Protein AF-A0A1I7XGW8-F1 (afdb_monomer)

Radius of gyration: 19.89 Å; Cα contacts (8 Å, |Δi|>4): 50; chains: 1; bounding box: 47×38×46 Å

Secondary structure (DSSP, 8-state):
-HHIIIIIS-EEEEE----PPPPHHHHHHHHHHHHH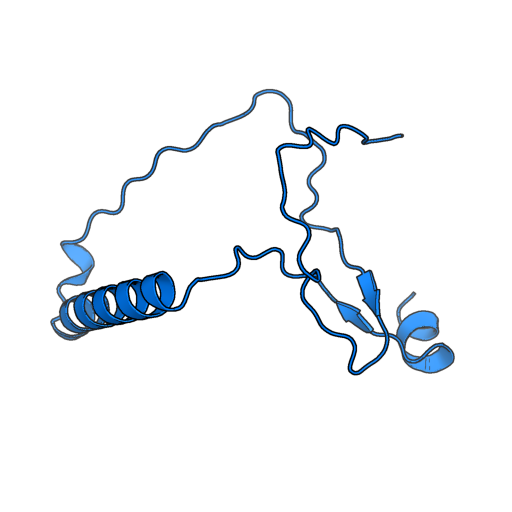HHHHHHTT-GGG----------SS----GGG-EEEEETT--SS----------------

Solvent-accessible surface area (backbone atoms only — not comparable to full-atom values): 6503 Å² total; per-residue (Å²): 110,67,60,55,38,44,72,71,67,53,29,41,83,38,71,66,50,89,68,85,84,72,50,72,70,54,49,54,55,49,50,56,52,50,53,56,53,48,52,41,47,75,69,69,49,55,89,78,62,83,88,83,82,90,77,90,81,69,93,70,80,70,83,78,65,90,73,64,60,43,78,39,56,82,88,61,79,62,50,82,74,90,66,85,80,68,88,71,88,77,83,76,88,77,133

Organism: Heterorhabditis bacteriophora (NCBI:txid37862)

Mean predicted aligned error: 13.72 Å

Structure (mmCIF, N/CA/C/O backbone):
data_AF-A0A1I7XGW8-F1
#
_entry.id   AF-A0A1I7XGW8-F1
#
loop_
_atom_site.group_PDB
_atom_site.id
_atom_site.type_symbol
_atom_site.label_atom_id
_atom_site.label_alt_id
_atom_site.label_comp_id
_atom_site.label_asym_id
_atom_site.label_entity_id
_atom_site.label_seq_id
_atom_site.pdbx_PDB_ins_code
_atom_site.Cartn_x
_atom_site.Cartn_y
_atom_site.Cartn_z
_atom_site.occupancy
_atom_site.B_iso_or_equiv
_atom_site.auth_seq_id
_atom_site.auth_comp_id
_atom_site.auth_asym_id
_atom_site.auth_atom_id
_atom_site.pdbx_PDB_model_num
ATOM 1 N N . MET A 1 1 ? 19.306 -23.039 -16.901 1.00 60.88 1 MET A N 1
ATOM 2 C CA . MET A 1 1 ? 19.368 -21.673 -16.322 1.00 60.88 1 MET A CA 1
ATOM 3 C C . MET A 1 1 ? 19.544 -21.639 -14.803 1.00 60.88 1 MET A C 1
ATOM 5 O O . MET A 1 1 ? 20.391 -20.889 -14.349 1.00 60.88 1 MET A O 1
ATOM 9 N N . ARG A 1 2 ? 18.806 -22.420 -13.993 1.00 66.25 2 ARG A N 1
ATOM 10 C CA . ARG A 1 2 ? 18.929 -22.352 -12.518 1.00 66.25 2 ARG A CA 1
ATOM 11 C C . ARG A 1 2 ? 20.294 -22.821 -11.980 1.00 66.25 2 ARG A C 1
ATOM 13 O O . ARG A 1 2 ? 20.819 -22.135 -11.115 1.00 66.25 2 ARG A O 1
ATOM 20 N N . ARG A 1 3 ? 20.861 -23.906 -12.536 1.00 76.94 3 ARG A N 1
ATOM 21 C CA . ARG A 1 3 ? 22.177 -24.457 -12.147 1.00 76.94 3 ARG A CA 1
ATOM 22 C C . ARG A 1 3 ? 23.318 -23.465 -12.382 1.00 76.94 3 ARG A C 1
ATOM 24 O O . ARG A 1 3 ? 24.002 -23.080 -11.451 1.00 76.94 3 ARG A O 1
ATOM 31 N N . ILE A 1 4 ? 23.423 -22.938 -13.602 1.00 78.69 4 ILE A N 1
ATOM 32 C CA . ILE A 1 4 ? 24.449 -21.944 -13.954 1.00 78.69 4 ILE A CA 1
ATOM 33 C C . ILE A 1 4 ? 24.295 -20.671 -13.104 1.00 78.69 4 ILE A C 1
ATOM 35 O O . ILE A 1 4 ? 25.249 -20.206 -12.496 1.00 78.69 4 ILE A O 1
ATOM 39 N N . VAL A 1 5 ? 23.080 -20.119 -12.996 1.00 73.94 5 VAL A N 1
ATOM 40 C CA . VAL A 1 5 ? 22.855 -18.855 -12.273 1.00 73.94 5 VAL A CA 1
ATOM 41 C C . VAL A 1 5 ? 23.123 -18.988 -10.772 1.00 73.94 5 VAL A C 1
ATOM 43 O O . VAL A 1 5 ? 23.794 -18.126 -10.214 1.00 73.94 5 VAL A O 1
ATOM 46 N N . ARG A 1 6 ? 22.606 -20.035 -10.115 1.00 75.38 6 ARG A N 1
ATOM 47 C CA . ARG A 1 6 ? 22.698 -20.179 -8.652 1.00 75.38 6 ARG A CA 1
ATOM 48 C C . ARG A 1 6 ? 23.930 -20.938 -8.184 1.00 75.38 6 ARG A C 1
ATOM 50 O O . ARG A 1 6 ? 24.519 -20.533 -7.188 1.00 75.38 6 ARG A O 1
ATOM 57 N N . ASP A 1 7 ? 24.293 -22.012 -8.870 1.00 77.62 7 ASP A N 1
ATOM 58 C CA . ASP A 1 7 ? 25.271 -22.972 -8.359 1.00 77.62 7 ASP A CA 1
ATOM 59 C C . ASP A 1 7 ? 26.674 -22.639 -8.878 1.00 77.62 7 ASP A C 1
ATOM 61 O O . ASP A 1 7 ? 27.629 -22.645 -8.106 1.00 77.62 7 ASP A O 1
ATOM 65 N N . GLU A 1 8 ? 26.788 -22.253 -10.153 1.00 82.75 8 GLU A N 1
ATOM 66 C CA . GLU A 1 8 ? 28.074 -21.893 -10.768 1.00 82.75 8 GLU A CA 1
ATOM 67 C C . GLU A 1 8 ? 28.411 -20.412 -10.534 1.00 82.75 8 GLU A C 1
ATOM 69 O O . GLU A 1 8 ? 29.467 -20.083 -9.997 1.00 82.75 8 GLU A O 1
ATOM 74 N N . LEU A 1 9 ? 27.490 -19.501 -10.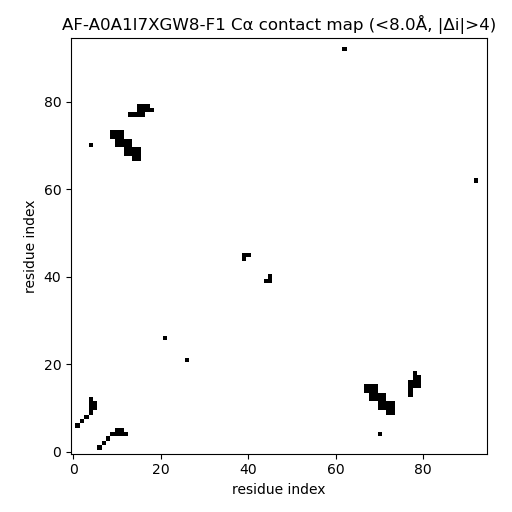868 1.00 81.19 9 LEU A N 1
ATOM 75 C CA . LEU A 1 9 ? 27.731 -18.057 -10.797 1.00 81.19 9 LEU A CA 1
ATOM 76 C C . LEU A 1 9 ? 27.350 -17.436 -9.434 1.00 81.19 9 LEU A C 1
ATOM 78 O O . LEU A 1 9 ? 27.707 -16.292 -9.163 1.00 81.19 9 LEU A O 1
ATOM 82 N N . ARG A 1 10 ? 26.631 -18.160 -8.560 1.00 81.38 10 ARG A N 1
ATOM 83 C CA . ARG A 1 10 ? 26.146 -17.679 -7.240 1.00 81.38 10 ARG A CA 1
ATOM 84 C C . ARG A 1 10 ? 25.281 -16.408 -7.283 1.00 81.38 10 ARG A C 1
ATOM 86 O O . ARG A 1 10 ? 25.174 -15.677 -6.292 1.00 81.38 10 ARG A O 1
ATOM 93 N N . PHE A 1 11 ? 24.613 -16.158 -8.405 1.00 78.69 11 PHE A N 1
ATOM 94 C CA . PHE A 1 11 ? 23.624 -15.097 -8.552 1.00 78.69 11 PHE A CA 1
ATOM 95 C C . PHE A 1 11 ? 22.209 -15.595 -8.250 1.00 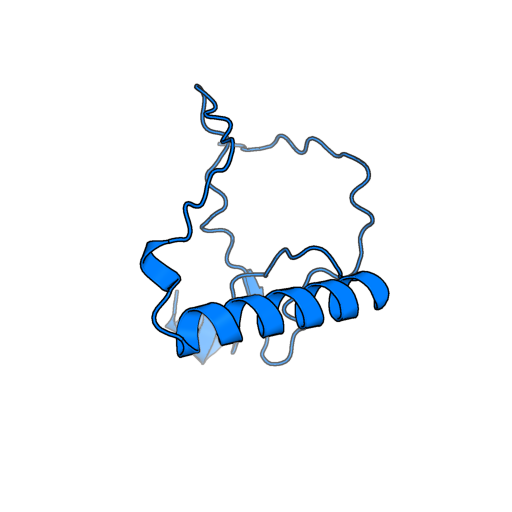78.69 11 PHE A C 1
ATOM 97 O O . PHE A 1 11 ? 21.888 -16.785 -8.259 1.00 78.69 11 PHE A O 1
ATOM 104 N N . TYR A 1 12 ? 21.321 -14.638 -8.008 1.00 75.44 12 TYR A N 1
ATOM 105 C CA . TYR A 1 12 ? 19.934 -14.892 -7.673 1.00 75.44 12 TYR A CA 1
ATOM 106 C C . TYR A 1 12 ? 19.025 -14.074 -8.593 1.00 75.44 12 TYR A C 1
ATOM 108 O O . TYR A 1 12 ? 19.238 -12.869 -8.756 1.00 75.44 12 TYR A O 1
ATOM 116 N N . PRO A 1 13 ? 18.000 -14.701 -9.196 1.00 68.94 13 PRO A N 1
ATOM 117 C CA . PRO A 1 13 ? 16.994 -13.968 -9.945 1.00 68.94 13 PRO A CA 1
ATOM 118 C C . PRO A 1 13 ? 16.135 -13.157 -8.967 1.00 68.94 13 PRO A C 1
ATOM 120 O O . PRO A 1 13 ? 15.433 -13.721 -8.125 1.00 68.94 13 PRO A O 1
ATOM 123 N N . TYR A 1 14 ? 16.188 -11.833 -9.076 1.00 71.75 14 TYR A N 1
ATOM 124 C CA . TYR A 1 14 ? 15.395 -10.899 -8.287 1.00 71.75 14 TYR A CA 1
ATOM 125 C C . TYR A 1 14 ? 14.497 -10.053 -9.179 1.00 71.75 14 TYR A C 1
ATOM 127 O O . TYR A 1 14 ? 14.892 -9.594 -10.247 1.00 71.75 14 TYR A O 1
ATOM 135 N N . LYS A 1 15 ? 13.290 -9.763 -8.696 1.00 70.31 15 LYS A N 1
ATOM 136 C CA . LYS A 1 15 ? 12.446 -8.727 -9.287 1.00 70.31 15 LYS A CA 1
ATOM 137 C C . LYS A 1 15 ? 12.843 -7.382 -8.686 1.00 70.31 15 LYS A C 1
ATOM 139 O O . LYS A 1 15 ? 12.661 -7.184 -7.481 1.00 70.31 15 LYS A O 1
ATOM 144 N N . ILE A 1 16 ? 13.382 -6.477 -9.504 1.00 68.50 16 ILE A N 1
ATOM 145 C CA . ILE A 1 16 ? 13.621 -5.101 -9.058 1.00 68.50 16 ILE A CA 1
ATOM 146 C C . ILE A 1 16 ? 12.271 -4.472 -8.743 1.00 68.50 16 ILE A C 1
ATOM 148 O O . ILE A 1 16 ? 11.357 -4.462 -9.571 1.00 68.50 16 ILE A O 1
ATOM 152 N N . ARG A 1 17 ? 12.135 -3.965 -7.519 1.00 66.38 17 ARG A N 1
ATOM 153 C CA . ARG A 1 17 ? 10.933 -3.247 -7.113 1.00 66.38 17 ARG A CA 1
ATOM 154 C C . ARG A 1 17 ? 11.094 -1.795 -7.534 1.00 66.38 17 ARG A C 1
ATOM 156 O O . ARG A 1 17 ? 11.866 -1.060 -6.928 1.00 66.38 17 ARG A O 1
ATOM 163 N N . ARG A 1 18 ? 10.351 -1.384 -8.560 1.00 71.31 18 ARG A N 1
ATOM 164 C CA . ARG A 1 18 ? 10.123 0.036 -8.832 1.00 71.31 18 ARG A CA 1
ATOM 165 C C . ARG A 1 18 ? 9.048 0.518 -7.876 1.00 71.31 18 ARG A C 1
ATOM 167 O O . ARG A 1 18 ? 7.900 0.091 -7.965 1.00 71.31 18 ARG A O 1
ATOM 174 N N . ALA A 1 19 ? 9.439 1.351 -6.926 1.00 70.56 19 ALA A N 1
ATOM 175 C CA . ALA A 1 19 ? 8.525 1.995 -6.001 1.00 70.56 19 ALA A CA 1
ATOM 176 C C . ALA A 1 19 ? 8.863 3.480 -5.940 1.00 70.56 19 ALA A C 1
ATOM 178 O O . ALA A 1 19 ? 10.031 3.862 -5.993 1.00 70.56 19 ALA A O 1
ATOM 179 N N . HIS A 1 20 ? 7.834 4.313 -5.810 1.00 78.19 20 HIS A N 1
ATOM 180 C CA . HIS A 1 20 ? 8.035 5.729 -5.552 1.00 78.19 20 HIS A CA 1
ATOM 181 C C . HIS A 1 20 ? 8.730 5.908 -4.197 1.00 78.19 20 HIS A C 1
ATOM 183 O O . HIS A 1 20 ? 8.258 5.385 -3.181 1.00 78.19 20 HIS A O 1
ATOM 189 N N . MET A 1 21 ? 9.831 6.661 -4.172 1.00 85.12 21 MET A N 1
ATOM 190 C CA . MET A 1 21 ? 10.520 6.996 -2.926 1.00 85.12 21 MET A CA 1
ATOM 191 C C . MET A 1 21 ? 9.615 7.894 -2.083 1.00 85.12 21 MET A C 1
ATOM 193 O O . MET A 1 21 ? 9.202 8.966 -2.515 1.00 85.12 21 MET A O 1
ATOM 197 N N . LEU A 1 22 ? 9.245 7.439 -0.891 1.00 89.25 22 LEU A N 1
ATOM 198 C CA . LEU A 1 22 ? 8.370 8.207 -0.011 1.00 89.25 22 LEU A CA 1
ATOM 199 C C . LEU A 1 22 ? 9.182 9.250 0.745 1.00 89.25 22 LEU A C 1
ATOM 201 O O . LEU A 1 22 ? 10.168 8.902 1.393 1.00 89.25 22 LEU A O 1
ATOM 205 N N . THR A 1 23 ? 8.727 10.499 0.716 1.00 93.75 23 THR A N 1
ATOM 206 C CA . THR A 1 23 ? 9.220 11.522 1.644 1.00 93.75 23 THR A CA 1
ATOM 207 C C . THR A 1 23 ? 8.756 11.197 3.066 1.00 93.75 23 THR A C 1
ATOM 209 O O . THR A 1 23 ? 7.759 10.492 3.250 1.00 93.75 23 THR A O 1
ATOM 212 N N . GLU A 1 24 ? 9.430 11.727 4.089 1.00 94.06 24 GLU A N 1
ATOM 213 C CA . GLU A 1 24 ? 9.026 11.504 5.488 1.00 94.06 24 GLU A CA 1
ATOM 214 C C . GLU A 1 24 ? 7.570 11.928 5.738 1.00 94.06 24 GLU A C 1
ATOM 216 O O . GLU A 1 24 ? 6.787 11.175 6.315 1.00 94.06 24 GLU A O 1
ATOM 221 N N . LYS A 1 25 ? 7.144 13.058 5.160 1.00 96.38 25 LYS A N 1
ATOM 222 C CA . LYS A 1 25 ? 5.745 13.511 5.208 1.00 96.38 25 LYS A CA 1
ATOM 223 C C . LYS A 1 25 ? 4.773 12.487 4.606 1.00 96.38 25 LYS A C 1
ATOM 225 O O . LYS A 1 25 ? 3.698 12.253 5.157 1.00 96.38 25 LYS A O 1
ATOM 230 N N . MET A 1 26 ? 5.132 11.854 3.485 1.00 95.06 26 MET A N 1
ATOM 231 C CA . MET A 1 26 ? 4.307 10.805 2.875 1.00 95.06 26 MET A CA 1
ATOM 232 C C . MET A 1 26 ? 4.231 9.556 3.754 1.00 95.06 26 MET A C 1
ATOM 234 O O . MET A 1 26 ? 3.177 8.921 3.791 1.00 95.06 26 MET A O 1
ATOM 238 N N . LYS A 1 27 ? 5.317 9.19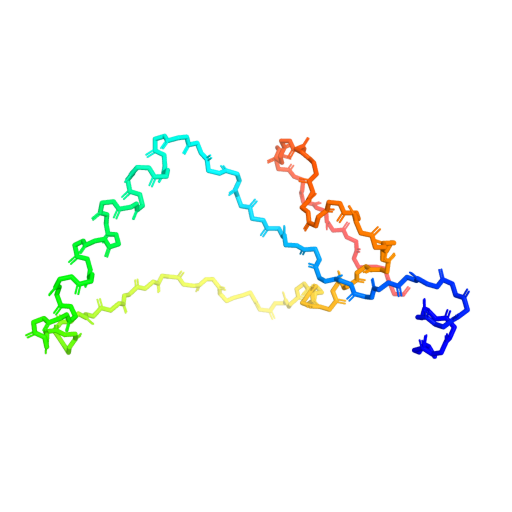8 4.449 1.00 95.94 27 LYS A N 1
ATOM 239 C CA . LYS A 1 27 ? 5.331 8.057 5.375 1.00 95.94 27 LYS A CA 1
ATOM 240 C C . LYS A 1 27 ? 4.395 8.296 6.555 1.00 95.94 27 LYS A C 1
ATOM 242 O O . LYS A 1 27 ? 3.556 7.439 6.811 1.00 95.94 27 LYS A O 1
ATOM 247 N N . VAL A 1 28 ? 4.478 9.467 7.193 1.00 97.88 28 VAL A N 1
ATOM 248 C CA . VAL A 1 28 ? 3.594 9.846 8.311 1.00 97.88 28 VAL A CA 1
ATOM 249 C C . VAL A 1 28 ? 2.128 9.803 7.877 1.00 97.88 28 VAL A C 1
ATOM 251 O O . VAL A 1 28 ? 1.326 9.092 8.474 1.00 97.88 28 VAL A O 1
ATOM 254 N N . ASN A 1 29 ? 1.792 10.445 6.754 1.00 97.69 29 ASN A N 1
ATOM 255 C CA . ASN A 1 29 ? 0.421 10.447 6.235 1.00 97.69 29 ASN A CA 1
ATOM 256 C C . ASN A 1 29 ? -0.090 9.029 5.908 1.00 97.69 29 ASN A C 1
ATOM 258 O O . ASN A 1 29 ? -1.240 8.688 6.179 1.00 97.69 29 ASN A O 1
ATOM 262 N N . ARG A 1 30 ? 0.759 8.169 5.326 1.00 97.38 30 ARG A N 1
ATOM 263 C CA . ARG A 1 30 ? 0.395 6.767 5.066 1.00 97.38 30 ARG A CA 1
ATOM 264 C C . ARG A 1 30 ? 0.170 5.988 6.356 1.00 97.38 30 ARG A C 1
ATOM 266 O O . ARG A 1 30 ? -0.780 5.214 6.407 1.00 97.38 30 ARG A O 1
ATOM 273 N N . TYR A 1 31 ? 1.013 6.196 7.364 1.00 97.88 31 TYR A N 1
ATOM 274 C CA . TYR A 1 31 ? 0.886 5.543 8.662 1.00 97.88 31 TYR A CA 1
ATOM 275 C C . TYR A 1 31 ? -0.438 5.912 9.336 1.00 97.88 31 TYR A C 1
ATOM 277 O O . TYR A 1 31 ? -1.215 5.028 9.680 1.00 97.88 31 TYR A O 1
ATOM 285 N N . GLU A 1 32 ? -0.762 7.203 9.416 1.00 98.06 32 GLU A N 1
ATOM 286 C CA . GLU A 1 32 ? -2.026 7.668 9.996 1.00 98.06 32 GLU A CA 1
ATOM 287 C C . GLU A 1 32 ? -3.252 7.087 9.281 1.00 98.06 32 GLU A C 1
ATOM 289 O O . GLU A 1 32 ? -4.189 6.612 9.927 1.00 98.06 32 GLU A O 1
ATOM 294 N N . LYS A 1 33 ? -3.249 7.087 7.940 1.00 97.00 33 LYS A N 1
ATOM 295 C CA . LYS A 1 33 ? -4.341 6.510 7.141 1.00 97.00 33 LYS A CA 1
ATOM 296 C C . LYS A 1 33 ? -4.478 5.004 7.354 1.00 97.00 33 LYS A C 1
ATOM 298 O O . LYS A 1 33 ? -5.598 4.518 7.490 1.00 97.00 33 LYS A O 1
ATOM 303 N N . ALA A 1 34 ? -3.363 4.276 7.404 1.00 97.19 34 ALA A N 1
ATOM 304 C CA . ALA A 1 34 ? -3.364 2.834 7.635 1.00 97.19 34 ALA A CA 1
ATOM 305 C C . ALA A 1 34 ? -3.914 2.485 9.023 1.00 97.19 34 ALA A C 1
ATOM 307 O O . ALA A 1 34 ? -4.746 1.590 9.136 1.00 97.19 34 ALA A O 1
ATOM 308 N N . THR A 1 35 ? -3.525 3.233 10.057 1.00 97.81 35 THR A N 1
ATOM 309 C CA . THR A 1 35 ? -4.033 3.042 11.423 1.00 97.81 35 THR A CA 1
ATOM 310 C C . THR A 1 35 ? -5.541 3.280 11.505 1.00 97.81 35 THR A C 1
ATOM 312 O O . THR A 1 35 ? -6.259 2.488 12.113 1.00 97.81 35 THR A O 1
ATOM 315 N N . LYS A 1 36 ? -6.052 4.324 10.837 1.00 95.88 36 LYS A N 1
ATOM 316 C CA . LYS A 1 36 ? -7.500 4.584 10.749 1.00 95.88 36 LYS A CA 1
ATOM 317 C C . LYS A 1 36 ? -8.246 3.481 9.996 1.00 95.88 36 LYS A C 1
ATOM 319 O O . LYS A 1 36 ? -9.336 3.095 10.396 1.00 95.88 36 LYS A O 1
ATOM 324 N N . LEU A 1 37 ? -7.673 2.958 8.915 1.00 95.62 37 LEU A N 1
ATOM 325 C CA . LEU A 1 37 ? -8.289 1.853 8.180 1.00 95.62 37 LEU A CA 1
ATOM 326 C C . LEU A 1 37 ? -8.302 0.563 9.014 1.00 95.62 37 LEU A C 1
ATOM 328 O O . LEU A 1 37 ? -9.295 -0.161 9.014 1.00 95.62 37 LEU A O 1
ATOM 332 N N . LEU A 1 38 ? -7.229 0.301 9.764 1.00 96.81 38 LEU A N 1
ATOM 333 C CA . LEU A 1 38 ? -7.132 -0.854 10.652 1.00 96.81 38 LEU A CA 1
ATOM 334 C C . LEU A 1 38 ? -8.215 -0.829 11.736 1.00 96.81 38 LEU A C 1
ATOM 336 O O . LEU A 1 38 ? -8.822 -1.866 11.992 1.00 96.81 38 LEU A O 1
ATOM 340 N N . SER A 1 39 ? -8.502 0.331 12.333 1.00 96.75 39 SER A N 1
ATOM 341 C CA . SER A 1 39 ? -9.551 0.428 13.354 1.00 96.75 39 SER A CA 1
ATOM 342 C C . SER A 1 39 ? -10.947 0.133 12.791 1.00 96.75 39 SER A C 1
ATOM 344 O O . SER A 1 39 ? -11.730 -0.557 13.440 1.00 96.75 39 SER A O 1
ATOM 346 N N . ILE A 1 40 ? -11.244 0.561 11.558 1.00 94.94 40 ILE A N 1
ATOM 347 C CA . ILE A 1 40 ? -12.500 0.229 10.858 1.00 94.94 40 ILE A CA 1
ATOM 348 C C . ILE A 1 40 ? -12.624 -1.287 10.653 1.00 94.94 40 ILE A C 1
ATOM 350 O O . ILE A 1 40 ? -13.693 -1.862 10.873 1.00 94.94 40 ILE A O 1
ATOM 354 N N . ILE A 1 41 ? -11.529 -1.943 10.260 1.00 94.75 41 ILE A N 1
ATOM 355 C CA . ILE A 1 41 ? -11.492 -3.398 10.063 1.00 94.75 41 ILE A CA 1
ATOM 356 C C . ILE A 1 41 ? -11.675 -4.133 11.396 1.00 94.75 41 ILE A C 1
ATOM 358 O O . ILE A 1 41 ? -12.482 -5.056 11.467 1.00 94.75 41 ILE A O 1
ATOM 362 N N . GLN A 1 42 ? -10.987 -3.704 12.459 1.00 96.12 42 GLN A N 1
ATOM 363 C CA . GLN A 1 42 ? -11.119 -4.287 13.803 1.00 96.12 42 GLN A CA 1
ATOM 364 C C . GLN A 1 42 ? -12.547 -4.178 14.354 1.00 96.12 42 GLN A C 1
ATOM 366 O O . GLN A 1 42 ? -12.998 -5.067 15.067 1.00 96.12 42 GLN A O 1
ATOM 371 N N . GLN A 1 43 ? -13.279 -3.125 13.988 1.00 95.94 43 GLN A N 1
ATOM 372 C CA . GLN A 1 43 ? -14.691 -2.944 14.339 1.00 95.94 43 GLN A CA 1
ATOM 373 C C . GLN A 1 43 ? -15.654 -3.795 13.490 1.00 95.94 43 GLN A C 1
ATOM 375 O O . GLN A 1 43 ? -16.867 -3.668 13.646 1.00 95.94 43 GLN A O 1
ATOM 380 N N . GLY A 1 44 ? -15.154 -4.615 12.558 1.00 95.12 44 GLY A N 1
ATOM 381 C CA . GLY A 1 44 ? -15.981 -5.437 11.670 1.00 95.12 44 GLY A CA 1
ATOM 382 C C . GLY A 1 44 ? -16.722 -4.642 10.589 1.00 95.12 44 GLY A C 1
ATOM 383 O O . GLY A 1 44 ? -17.643 -5.159 9.968 1.00 95.12 44 GLY A O 1
ATOM 384 N N . ARG A 1 45 ? -16.333 -3.385 10.335 1.00 95.25 45 ARG A N 1
ATOM 385 C CA . ARG A 1 45 ? -17.036 -2.465 9.417 1.00 95.25 45 ARG A CA 1
ATOM 386 C C . ARG A 1 45 ? -16.455 -2.447 8.004 1.00 95.25 45 ARG A C 1
ATOM 388 O O . ARG A 1 45 ? -16.716 -1.523 7.238 1.00 95.25 45 ARG A O 1
ATOM 395 N N . ALA A 1 46 ? -15.668 -3.460 7.645 1.00 92.06 46 ALA A N 1
ATOM 396 C CA . ALA A 1 46 ? -15.034 -3.553 6.332 1.00 92.06 46 ALA A CA 1
ATOM 397 C C . ALA A 1 46 ? -16.058 -3.609 5.182 1.00 92.06 46 ALA A C 1
ATOM 399 O O . ALA A 1 46 ? -15.814 -3.028 4.129 1.00 92.06 46 ALA A O 1
ATOM 400 N N . SER A 1 47 ? -17.224 -4.230 5.400 1.00 93.38 47 SER A N 1
ATOM 401 C CA . SER A 1 47 ? -18.315 -4.313 4.414 1.00 93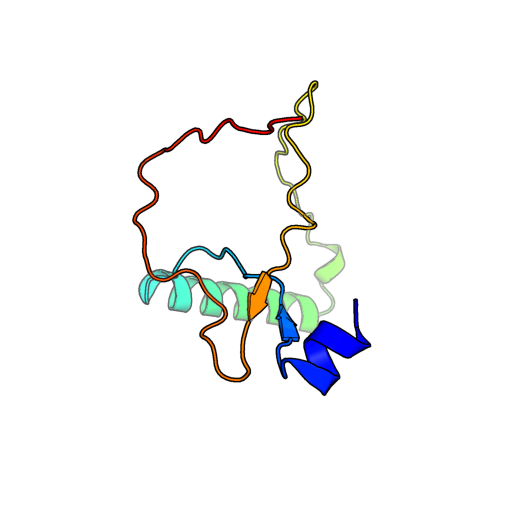.38 47 SER A CA 1
ATOM 402 C C . SER A 1 47 ? -18.897 -2.956 4.012 1.00 93.38 47 SER A C 1
ATOM 404 O O . SER A 1 47 ? -19.519 -2.848 2.962 1.00 93.38 47 SER A O 1
ATOM 406 N N . ASN A 1 48 ? -18.694 -1.920 4.830 1.00 94.00 48 ASN A N 1
ATOM 407 C CA . ASN A 1 48 ? -19.230 -0.581 4.586 1.00 94.00 48 ASN A CA 1
ATOM 408 C C . ASN A 1 48 ? -18.289 0.274 3.722 1.00 94.00 48 ASN A C 1
ATOM 410 O O . ASN A 1 48 ? -18.602 1.426 3.430 1.00 94.00 48 ASN A O 1
ATOM 414 N N . VAL A 1 49 ? -17.118 -0.2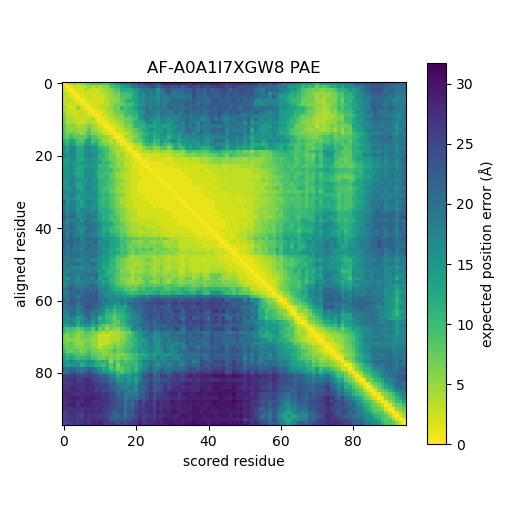55 3.350 1.00 90.56 49 VAL A N 1
ATOM 415 C CA . VAL A 1 49 ? -16.106 0.472 2.584 1.00 90.56 49 VAL A CA 1
ATOM 416 C C . VAL A 1 49 ? -16.164 0.039 1.123 1.00 90.56 49 VAL A C 1
ATOM 418 O O . VAL A 1 49 ? -15.750 -1.063 0.772 1.00 90.56 49 VAL A O 1
ATOM 421 N N . LEU A 1 50 ? -16.645 0.935 0.261 1.00 94.38 50 LEU A N 1
ATOM 422 C CA . LEU A 1 50 ? -16.582 0.767 -1.187 1.00 94.38 50 LEU A CA 1
ATOM 423 C C . LEU A 1 50 ? -15.305 1.422 -1.726 1.00 94.38 50 LEU A C 1
ATOM 425 O O . LEU A 1 50 ? -15.125 2.634 -1.615 1.00 94.38 50 LEU A O 1
ATOM 429 N N . PHE A 1 51 ? -14.430 0.622 -2.332 1.00 92.69 51 PHE A N 1
ATOM 430 C CA . PHE A 1 51 ? -13.243 1.120 -3.023 1.00 92.69 51 PHE A CA 1
ATOM 431 C C . PHE A 1 51 ? -13.568 1.382 -4.496 1.00 92.69 51 PHE A C 1
ATOM 433 O O . PHE A 1 51 ? -14.065 0.496 -5.188 1.00 92.69 51 PHE A O 1
ATOM 440 N N . THR A 1 52 ? -13.267 2.589 -4.972 1.00 96.50 52 THR A N 1
ATOM 441 C CA . THR A 1 52 ? -13.398 2.993 -6.377 1.00 96.50 52 THR A CA 1
ATOM 442 C C . THR A 1 52 ? -12.059 3.524 -6.874 1.00 96.50 52 THR A C 1
ATOM 444 O O . THR A 1 52 ? -11.296 4.113 -6.107 1.00 96.50 52 THR A O 1
ATOM 447 N N . ASP A 1 53 ? -11.747 3.261 -8.139 1.00 95.62 53 ASP A N 1
ATOM 448 C CA . ASP A 1 53 ? -10.548 3.767 -8.801 1.00 95.62 53 ASP A CA 1
ATOM 449 C C . ASP A 1 53 ? -10.792 3.832 -10.307 1.00 95.62 53 ASP A C 1
ATOM 451 O O . ASP A 1 53 ? -11.526 3.012 -10.869 1.00 95.62 53 ASP A O 1
ATOM 455 N N . GLU A 1 54 ? -10.159 4.798 -10.958 1.00 94.50 54 GLU A N 1
ATOM 456 C CA . GLU A 1 54 ? -10.181 4.908 -12.408 1.00 94.50 54 GLU A CA 1
ATOM 457 C C . GLU A 1 54 ? -8.989 4.154 -12.987 1.00 94.50 54 GLU A C 1
ATOM 459 O O . GLU A 1 54 ? -7.843 4.327 -12.571 1.00 94.50 54 GLU A O 1
ATOM 464 N N . LYS A 1 55 ? -9.241 3.320 -13.997 1.00 88.94 55 LYS A N 1
ATOM 465 C CA . LYS A 1 55 ? -8.182 2.588 -14.687 1.00 88.94 55 LYS A CA 1
ATOM 466 C C . LYS A 1 55 ? -8.208 2.881 -16.173 1.00 88.94 55 LYS A C 1
ATOM 468 O O . LYS A 1 55 ? -9.203 2.651 -16.851 1.00 88.94 55 LYS A O 1
ATOM 473 N N . MET A 1 56 ? -7.063 3.304 -16.698 1.00 86.06 56 MET A N 1
ATOM 474 C CA . MET A 1 56 ? -6.866 3.408 -18.138 1.00 86.06 56 MET A CA 1
ATOM 475 C C . MET A 1 56 ? -6.706 2.011 -18.751 1.00 86.06 56 MET A C 1
ATOM 477 O O . MET A 1 56 ? -5.803 1.258 -18.377 1.00 86.06 56 MET A O 1
ATOM 481 N N . PHE A 1 57 ? -7.556 1.678 -19.723 1.00 80.06 57 PHE A N 1
ATOM 482 C CA . PHE A 1 57 ? -7.421 0.480 -20.551 1.00 80.06 57 PHE A CA 1
ATOM 483 C C . PHE A 1 57 ? -6.855 0.879 -21.915 1.00 80.06 57 PHE A C 1
ATOM 485 O O . PHE A 1 57 ? -7.527 1.493 -22.737 1.00 80.06 57 PHE A O 1
ATOM 492 N N . THR A 1 58 ? -5.583 0.564 -22.147 1.00 82.06 58 THR A N 1
ATOM 493 C CA . THR A 1 58 ? -4.912 0.833 -23.423 1.00 82.06 58 THR A CA 1
ATOM 494 C C . THR A 1 58 ? -5.229 -0.274 -24.431 1.00 82.06 58 THR A C 1
ATOM 496 O O . THR A 1 58 ? -4.906 -1.430 -24.171 1.00 82.06 58 THR A O 1
ATOM 499 N N . VAL A 1 59 ? -5.811 0.081 -25.584 1.00 81.25 59 VAL A N 1
ATOM 500 C CA . VAL A 1 59 ? -6.219 -0.857 -26.658 1.00 81.25 59 VAL A CA 1
ATOM 501 C C . VAL A 1 59 ? -5.036 -1.644 -27.242 1.00 81.25 59 VAL A C 1
ATOM 503 O O . VAL A 1 59 ? -5.163 -2.827 -27.529 1.00 81.25 59 VAL A O 1
ATOM 506 N N . ASN A 1 60 ? -3.864 -1.015 -27.355 1.00 76.81 60 ASN A N 1
ATOM 507 C CA . ASN A 1 60 ? -2.624 -1.677 -27.758 1.00 76.81 60 ASN A CA 1
ATOM 508 C C . ASN A 1 60 ? -1.729 -1.849 -26.527 1.00 76.81 60 ASN A C 1
ATOM 510 O O . ASN A 1 60 ? -1.300 -0.857 -25.932 1.00 76.81 60 ASN A O 1
ATOM 514 N N . SER A 1 61 ? -1.436 -3.090 -26.131 1.00 60.94 61 SER A N 1
ATOM 515 C CA . SER A 1 61 ? -0.536 -3.353 -25.005 1.00 60.94 61 SER A CA 1
ATOM 516 C C . SER A 1 61 ? 0.899 -2.956 -25.354 1.00 60.94 61 SER A C 1
ATOM 518 O O . SER A 1 61 ? 1.470 -3.460 -26.321 1.00 60.94 61 SER A O 1
ATOM 520 N N . THR A 1 62 ? 1.522 -2.108 -24.539 1.00 64.62 62 THR A N 1
ATOM 521 C CA . THR A 1 62 ? 2.988 -2.034 -24.480 1.00 64.62 62 THR A CA 1
ATOM 522 C C . THR A 1 62 ? 3.528 -3.304 -23.812 1.00 64.62 62 THR A C 1
ATOM 524 O O . THR A 1 62 ? 2.800 -3.960 -23.064 1.00 64.62 62 THR A O 1
ATOM 527 N N . CYS A 1 63 ? 4.780 -3.694 -24.103 1.00 60.00 63 CYS A N 1
ATOM 528 C CA . CYS A 1 63 ? 5.362 -4.934 -23.576 1.00 60.00 63 CYS A CA 1
ATOM 529 C C . CYS A 1 63 ? 5.094 -5.101 -22.077 1.00 60.00 63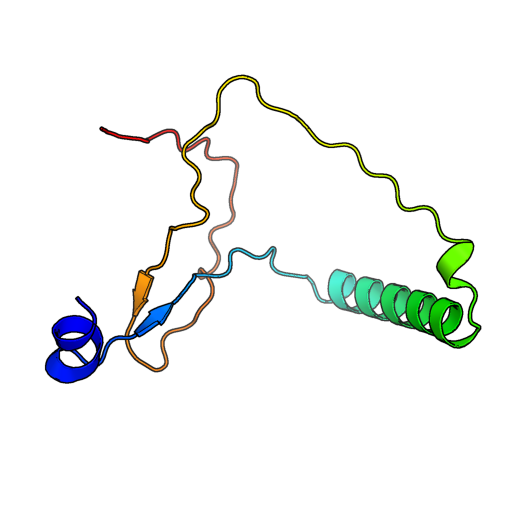 CYS A C 1
ATOM 531 O O . CYS A 1 63 ? 5.426 -4.224 -21.273 1.00 60.00 63 CYS A O 1
ATOM 533 N N . ASN A 1 64 ? 4.525 -6.250 -21.703 1.00 63.53 64 ASN A N 1
ATOM 534 C CA . ASN A 1 64 ? 4.235 -6.583 -20.317 1.00 63.53 64 ASN A CA 1
ATOM 535 C C . ASN A 1 64 ? 5.542 -6.840 -19.545 1.00 63.53 64 ASN A C 1
ATOM 537 O O . ASN A 1 64 ? 5.993 -7.975 -19.392 1.00 63.53 64 ASN A O 1
ATOM 541 N N . GLY A 1 65 ? 6.149 -5.771 -19.024 1.00 60.44 65 GLY A N 1
ATOM 542 C CA . GLY A 1 65 ? 7.376 -5.813 -18.223 1.00 60.44 65 GLY A CA 1
ATOM 543 C C . GLY A 1 65 ? 7.226 -6.489 -16.852 1.00 60.44 65 GLY A C 1
ATOM 544 O O . GLY A 1 65 ? 8.132 -6.408 -16.019 1.00 60.44 65 GLY A O 1
ATOM 545 N N . GLN A 1 66 ? 6.103 -7.166 -16.579 1.00 59.53 66 GLN A N 1
ATOM 546 C CA . GLN A 1 66 ? 5.907 -7.954 -15.359 1.00 59.53 66 GLN A CA 1
ATOM 547 C C . GLN A 1 66 ? 6.965 -9.061 -15.179 1.00 59.53 66 GLN A C 1
ATOM 549 O O . GLN A 1 66 ? 7.170 -9.494 -14.037 1.00 59.53 66 GLN A O 1
ATOM 554 N N . ASN A 1 67 ? 7.684 -9.416 -16.254 1.00 57.16 67 ASN A N 1
ATOM 555 C CA . ASN A 1 67 ? 8.746 -10.426 -16.307 1.00 57.16 67 ASN A CA 1
ATOM 556 C C . ASN A 1 67 ? 10.187 -9.862 -16.316 1.00 57.16 67 ASN A C 1
ATOM 558 O O . ASN A 1 67 ? 11.124 -10.594 -16.619 1.00 57.16 67 ASN A O 1
ATOM 562 N N . ASN A 1 68 ? 10.410 -8.598 -15.934 1.00 62.59 68 ASN A N 1
ATOM 563 C CA . ASN A 1 68 ? 11.743 -7.962 -15.947 1.00 62.59 68 ASN A CA 1
ATOM 564 C C . ASN A 1 68 ? 12.631 -8.350 -14.739 1.00 62.59 68 ASN A C 1
ATOM 566 O O . ASN A 1 68 ? 13.164 -7.487 -14.035 1.00 62.59 68 ASN A O 1
ATOM 570 N N . GLY A 1 69 ? 12.758 -9.645 -14.442 1.00 63.00 69 GLY A N 1
ATOM 571 C CA . GLY A 1 69 ? 13.673 -10.136 -13.408 1.00 63.00 69 GLY A CA 1
ATOM 572 C C . GLY A 1 69 ? 15.138 -9.893 -13.787 1.00 63.00 69 GLY A C 1
ATOM 573 O O . GLY A 1 69 ? 15.527 -10.136 -14.923 1.00 63.00 69 GLY A O 1
ATOM 574 N N . GLN A 1 70 ? 15.957 -9.440 -12.837 1.00 69.88 70 GLN A N 1
ATOM 575 C CA . GLN A 1 70 ? 17.403 -9.292 -13.007 1.00 69.88 70 GLN A CA 1
ATOM 576 C C . GLN A 1 70 ? 18.149 -10.335 -12.181 1.00 69.88 70 GLN A C 1
ATOM 578 O O . GLN A 1 70 ? 17.758 -10.663 -11.061 1.00 69.88 70 GLN A O 1
ATOM 583 N N . VAL A 1 71 ? 19.240 -10.856 -12.727 1.00 74.12 71 VAL A N 1
ATOM 584 C CA . VAL A 1 71 ? 20.128 -11.790 -12.036 1.00 74.12 71 VAL A CA 1
ATOM 585 C C . VAL A 1 71 ? 21.186 -10.964 -11.302 1.00 74.12 71 VAL A C 1
ATOM 587 O O . VAL A 1 71 ? 22.050 -10.374 -11.940 1.00 74.12 71 VAL A O 1
ATOM 590 N N . LEU A 1 72 ? 21.096 -10.870 -9.970 1.00 75.06 72 LEU A N 1
ATOM 591 C CA . LEU A 1 72 ? 22.015 -10.060 -9.151 1.00 75.06 72 LEU A CA 1
ATOM 592 C C . LEU A 1 72 ? 22.745 -10.922 -8.120 1.00 75.06 72 LEU A C 1
ATOM 594 O O . LEU A 1 72 ? 22.245 -11.961 -7.683 1.00 75.06 72 LEU A O 1
ATOM 598 N N . GLN A 1 73 ? 23.929 -10.471 -7.708 1.00 76.88 73 GLN A N 1
ATOM 599 C CA . GLN A 1 73 ? 24.669 -11.114 -6.626 1.00 76.88 73 GLN A CA 1
ATOM 600 C C . GLN A 1 73 ? 23.927 -10.963 -5.294 1.00 76.88 73 GLN A C 1
ATOM 602 O O . GLN A 1 73 ? 23.100 -10.064 -5.088 1.00 76.88 73 GLN A O 1
ATOM 607 N N . ARG A 1 74 ? 24.228 -11.860 -4.356 1.00 71.75 74 ARG A N 1
ATOM 608 C CA . ARG A 1 74 ? 23.696 -11.781 -2.994 1.00 71.75 74 ARG A CA 1
ATOM 609 C C . ARG A 1 74 ? 24.195 -10.495 -2.320 1.00 71.75 74 ARG A C 1
ATOM 611 O O . ARG A 1 74 ? 25.379 -10.204 -2.354 1.00 71.75 74 ARG A O 1
ATOM 618 N N . GLY A 1 75 ? 23.282 -9.736 -1.711 1.00 70.25 75 GLY A N 1
ATOM 619 C CA . GLY A 1 75 ? 23.595 -8.467 -1.036 1.00 70.25 75 GLY A CA 1
ATOM 620 C C . GLY A 1 75 ? 23.409 -7.212 -1.895 1.00 70.25 75 GLY A C 1
ATOM 621 O O . GLY A 1 75 ? 23.453 -6.107 -1.362 1.00 70.25 75 GLY A O 1
ATOM 622 N N . HIS A 1 76 ? 23.123 -7.349 -3.195 1.00 70.62 76 HIS A N 1
ATOM 623 C CA . HIS A 1 76 ? 22.864 -6.188 -4.045 1.00 70.62 76 HIS A CA 1
ATOM 624 C C . HIS A 1 76 ? 21.556 -5.475 -3.649 1.00 70.62 76 HIS A C 1
ATOM 626 O O . HIS A 1 76 ? 20.519 -6.114 -3.438 1.00 70.62 76 HIS A O 1
ATOM 632 N N . GLN A 1 77 ? 21.595 -4.137 -3.569 1.00 66.81 77 GLN A N 1
ATOM 633 C CA . GLN A 1 77 ? 20.416 -3.295 -3.335 1.00 66.81 77 GLN A CA 1
ATOM 634 C C . GLN A 1 77 ? 19.306 -3.600 -4.356 1.00 66.81 77 GLN A C 1
ATOM 636 O O . GLN A 1 77 ? 19.513 -3.525 -5.562 1.00 66.81 77 GLN A O 1
ATOM 641 N N . ARG A 1 78 ? 18.108 -3.929 -3.857 1.00 61.91 78 ARG A N 1
ATOM 642 C CA . ARG A 1 78 ? 16.956 -4.408 -4.653 1.00 61.91 78 ARG A CA 1
ATOM 643 C C . ARG A 1 78 ? 16.042 -3.293 -5.190 1.00 61.91 78 ARG A C 1
ATOM 645 O O . ARG A 1 78 ? 14.919 -3.565 -5.617 1.00 61.91 78 ARG A O 1
ATOM 652 N N . SER A 1 79 ? 16.511 -2.051 -5.127 1.00 60.47 79 SER A N 1
ATOM 653 C CA . SER A 1 79 ? 15.809 -0.839 -5.552 1.00 60.47 79 SER A CA 1
ATOM 654 C C . SER A 1 79 ? 16.701 -0.079 -6.523 1.00 60.47 79 SER A C 1
ATOM 656 O O . SER A 1 79 ? 17.905 0.015 -6.279 1.00 60.47 79 SER A O 1
ATOM 658 N N . GLU A 1 80 ? 16.120 0.488 -7.583 1.00 59.53 80 GLU A N 1
ATOM 659 C CA . GLU A 1 80 ? 16.816 1.479 -8.414 1.00 59.53 80 GLU A CA 1
ATOM 660 C C . GLU A 1 80 ? 17.331 2.604 -7.495 1.00 59.53 80 GLU A C 1
ATOM 662 O O . GLU A 1 80 ? 16.594 3.107 -6.639 1.00 59.53 80 GLU A O 1
ATOM 667 N N . LYS A 1 81 ? 18.619 2.953 -7.621 1.00 48.97 81 LYS A N 1
ATOM 668 C CA . LYS A 1 81 ? 19.156 4.189 -7.040 1.00 48.97 81 LYS A CA 1
ATOM 669 C C . LYS A 1 81 ? 18.546 5.357 -7.815 1.00 48.97 81 LYS A C 1
ATOM 671 O O . LYS A 1 81 ? 18.342 5.242 -9.021 1.00 48.97 81 LYS A O 1
ATOM 676 N N . ALA A 1 82 ? 18.208 6.433 -7.106 1.00 42.56 82 ALA A N 1
ATOM 677 C CA . ALA A 1 82 ? 17.417 7.545 -7.618 1.00 42.56 82 ALA A CA 1
ATOM 678 C C . ALA A 1 82 ? 17.902 8.023 -8.995 1.00 42.56 82 ALA A C 1
ATOM 680 O O . ALA A 1 82 ? 18.961 8.629 -9.123 1.00 42.56 82 ALA A O 1
ATOM 681 N N . SER A 1 83 ? 17.088 7.788 -10.018 1.00 36.53 83 SER A N 1
ATOM 682 C CA . SER A 1 83 ? 17.001 8.721 -11.129 1.00 36.53 83 SER A CA 1
ATOM 683 C C . SER A 1 83 ? 15.659 9.414 -10.972 1.00 36.53 83 SER A C 1
ATOM 685 O O . SER A 1 83 ? 14.618 8.765 -10.862 1.00 36.53 83 SER A O 1
ATOM 687 N N . VAL A 1 84 ? 15.690 10.740 -10.861 1.00 35.56 84 VAL A N 1
ATOM 688 C CA . VAL A 1 84 ? 14.498 11.567 -11.020 1.00 35.56 84 VAL A CA 1
ATOM 689 C C . VAL A 1 84 ? 13.938 11.205 -12.390 1.00 35.56 84 VAL A C 1
ATOM 691 O O . VAL A 1 84 ? 14.549 11.518 -13.412 1.00 35.56 84 VAL A O 1
ATOM 694 N N . ILE A 1 85 ? 12.822 10.478 -12.424 1.00 38.56 85 ILE A N 1
ATOM 695 C CA . ILE A 1 85 ? 12.123 10.183 -13.671 1.00 38.56 85 ILE A CA 1
ATOM 696 C C . ILE A 1 85 ? 11.388 11.470 -14.059 1.00 38.56 85 ILE A C 1
ATOM 698 O O . ILE A 1 85 ? 10.182 11.600 -13.879 1.00 38.56 85 ILE A O 1
ATOM 702 N N . LEU A 1 86 ? 12.136 12.457 -14.560 1.00 34.19 86 LEU A N 1
ATOM 703 C CA . LEU A 1 86 ? 11.582 13.427 -15.494 1.00 34.19 86 LEU A CA 1
ATOM 704 C C . LEU A 1 86 ? 11.196 12.631 -16.738 1.00 34.19 86 LEU A C 1
ATOM 706 O O . LEU A 1 86 ? 12.004 11.851 -17.248 1.00 34.19 86 LEU A O 1
ATOM 710 N N . GLY A 1 87 ? 9.933 12.775 -17.137 1.00 39.88 87 GLY A N 1
ATOM 711 C CA . GLY A 1 87 ? 9.248 11.951 -18.125 1.00 39.88 87 GLY A CA 1
ATOM 712 C C . GLY A 1 87 ? 10.150 11.481 -19.262 1.00 39.88 87 GLY A C 1
ATOM 713 O O . GLY A 1 87 ? 10.536 12.250 -20.137 1.00 39.88 87 GLY A O 1
ATOM 714 N N . ARG A 1 88 ? 10.464 10.186 -19.267 1.00 36.00 88 ARG A N 1
ATOM 715 C CA . ARG A 1 88 ? 11.017 9.512 -20.436 1.00 36.00 88 ARG A CA 1
ATOM 716 C C . ARG A 1 88 ? 10.022 8.452 -20.861 1.00 36.00 88 ARG A C 1
ATOM 718 O O . ARG A 1 88 ? 9.936 7.386 -20.262 1.00 36.00 88 ARG A O 1
ATOM 725 N N . ASN A 1 89 ? 9.286 8.776 -21.920 1.00 40.50 89 ASN A N 1
ATOM 726 C CA . ASN A 1 89 ? 8.630 7.808 -22.786 1.00 40.50 89 ASN A CA 1
ATOM 727 C C . ASN A 1 89 ? 9.708 6.899 -23.395 1.00 40.50 89 ASN A C 1
ATOM 729 O O . ASN A 1 89 ? 10.156 7.117 -24.518 1.00 40.50 89 ASN A O 1
ATOM 733 N N . SER A 1 90 ? 10.173 5.892 -22.662 1.00 36.25 90 SER A N 1
ATOM 734 C CA . SER A 1 90 ? 11.058 4.868 -23.211 1.00 36.25 90 SER A CA 1
ATOM 735 C C . SER A 1 90 ? 10.221 3.816 -23.934 1.00 36.25 90 SER A C 1
ATOM 737 O O . SER A 1 90 ? 9.989 2.710 -23.451 1.00 36.25 90 SER A O 1
ATOM 739 N N . LYS A 1 91 ? 9.786 4.161 -25.152 1.00 46.47 91 LYS A N 1
ATOM 740 C CA . LYS A 1 91 ? 9.579 3.140 -26.181 1.00 46.47 91 LYS A CA 1
ATOM 741 C C . LYS A 1 91 ? 10.936 2.487 -26.4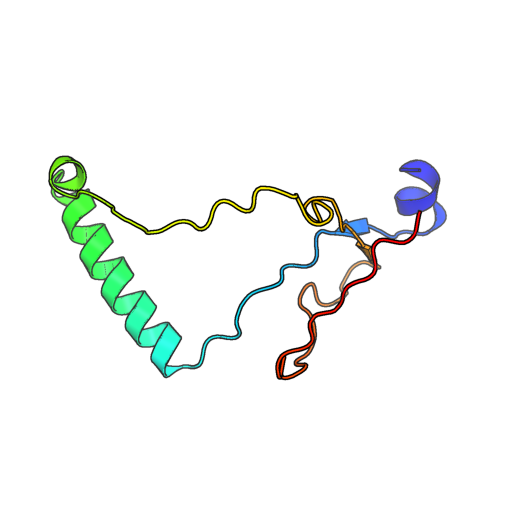54 1.00 46.47 91 LYS A C 1
ATOM 743 O O . LYS A 1 91 ? 11.854 3.178 -26.884 1.00 46.47 91 LYS A O 1
ATOM 748 N N . LYS A 1 92 ? 11.038 1.178 -26.229 1.00 38.91 92 LYS A N 1
ATOM 749 C CA . LYS A 1 92 ? 11.706 0.218 -27.127 1.00 38.91 92 LYS A CA 1
ATOM 750 C C . LYS A 1 92 ? 11.435 -1.201 -26.625 1.00 38.91 92 LYS A C 1
ATOM 752 O O . LYS A 1 92 ? 12.174 -1.7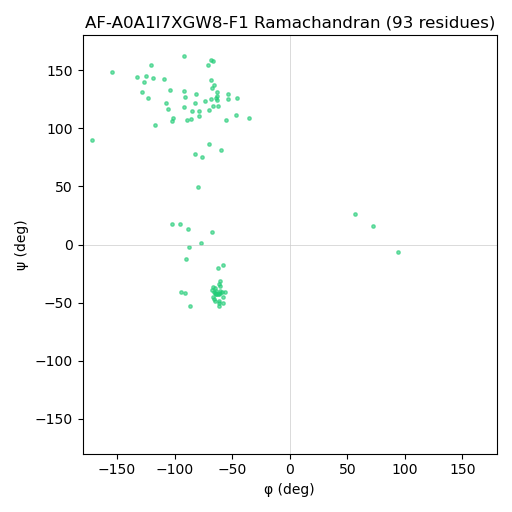49 -25.818 1.00 38.91 92 LYS A O 1
ATOM 757 N N . CYS A 1 93 ? 10.343 -1.773 -27.120 1.00 39.03 93 CYS A N 1
ATOM 758 C CA . CYS A 1 93 ? 10.330 -3.190 -27.448 1.00 39.03 93 CYS A CA 1
ATOM 759 C C . CYS A 1 93 ? 11.041 -3.285 -28.801 1.00 39.03 93 CYS A C 1
ATOM 761 O O . CYS A 1 93 ? 10.574 -2.674 -29.762 1.00 39.03 93 CYS A O 1
ATOM 763 N N . GLN A 1 94 ? 12.199 -3.931 -28.859 1.00 43.62 94 GLN A N 1
ATOM 764 C CA . GLN A 1 94 ? 12.758 -4.395 -30.126 1.00 43.62 94 GLN A CA 1
ATOM 765 C C . GLN A 1 94 ? 12.518 -5.902 -30.184 1.00 43.62 94 GLN A C 1
ATOM 767 O O . GLN A 1 94 ? 12.684 -6.571 -29.162 1.00 43.62 94 GLN A O 1
ATOM 772 N N . ASN A 1 95 ? 12.023 -6.347 -31.343 1.00 35.28 95 ASN A N 1
ATOM 773 C CA . ASN A 1 95 ? 11.807 -7.747 -31.704 1.00 35.28 95 ASN A CA 1
ATOM 774 C C . ASN A 1 95 ? 13.096 -8.560 -31.591 1.00 35.28 95 ASN A C 1
ATOM 776 O O . ASN A 1 95 ? 14.167 -7.979 -31.883 1.00 35.28 95 ASN A O 1
#

Foldseek 3Di:
DCCCLCPVVNWDWADQDEDDDDDPVRVVVVVVVVVVVVVCVVVVNPVVDDDDDDDDDDPDDDPPCPVVIDTGHPPDDSYDDDDPCPDDPDDDDDD

Sequence (95 aa):
MRRIVRDELRFYPYKIRRAHMLTEKMKVNRYEKATKLLSIIQQGRASNVLFTDEKMFTVNSTCNGQNNGQVLQRGHQRSEKASVILGRNSKKCQN

pLDDT: mean 74.77, std 19.65, range [34.19, 98.06]